Protein AF-A0A432RND1-F1 (afdb_monomer_lite)

Sequence (129 aa):
MAMATGLMFGSANQAIAAGACPDEGKEVSVPTFIGSKIYERTFGRGCGTCHDVAPNPNLLESVKKLSQEEFATVVKNGRNGMPKAGAAIMGIKLVKKSGMSEDEAINAVWTYLSCLSEGKIPAKVKKKK

Structure (mmCIF, N/CA/C/O backbone):
data_AF-A0A432RND1-F1
#
_entry.id   AF-A0A432RND1-F1
#
loop_
_atom_site.group_PDB
_atom_site.id
_atom_site.type_symbol
_atom_site.label_atom_id
_atom_site.label_alt_id
_atom_site.label_comp_id
_atom_site.label_asym_id
_atom_site.label_entity_id
_atom_site.label_seq_id
_atom_site.pdbx_PDB_ins_code
_atom_site.Cartn_x
_atom_site.Cartn_y
_atom_site.Cartn_z
_atom_site.occupancy
_atom_site.B_iso_or_equiv
_atom_site.auth_seq_id
_atom_site.auth_comp_id
_atom_site.auth_asym_id
_atom_site.auth_atom_id
_atom_site.pdbx_PDB_model_num
ATOM 1 N N . MET A 1 1 ? 1.418 18.813 48.756 1.00 39.56 1 MET A N 1
ATOM 2 C CA . MET A 1 1 ? 0.181 18.679 47.958 1.00 39.56 1 MET A CA 1
ATOM 3 C C . MET A 1 1 ? 0.538 19.024 46.519 1.00 39.56 1 MET A C 1
ATOM 5 O O . MET A 1 1 ? 0.576 20.193 46.175 1.00 39.56 1 MET A O 1
ATOM 9 N N . ALA A 1 2 ? 0.958 18.031 45.733 1.00 39.19 2 ALA A N 1
ATOM 10 C CA . ALA A 1 2 ? 1.369 18.223 44.343 1.00 39.19 2 ALA A CA 1
ATOM 11 C C . ALA A 1 2 ? 0.257 17.677 43.443 1.00 39.19 2 ALA A C 1
ATOM 13 O O . ALA A 1 2 ? 0.009 16.474 43.423 1.00 39.19 2 ALA A O 1
ATOM 14 N N . MET A 1 3 ? -0.450 18.578 42.762 1.00 42.91 3 MET A N 1
ATOM 15 C CA . MET A 1 3 ? -1.396 18.229 41.707 1.00 42.91 3 MET A CA 1
ATOM 16 C C . MET A 1 3 ? -0.595 17.968 40.432 1.00 42.91 3 MET A C 1
ATOM 18 O O . MET A 1 3 ? -0.054 18.897 39.838 1.00 42.91 3 MET A O 1
ATOM 22 N N . ALA A 1 4 ? -0.484 16.698 40.043 1.00 43.78 4 ALA A N 1
ATOM 23 C CA . ALA A 1 4 ? 0.020 16.314 38.734 1.00 43.78 4 ALA A CA 1
ATOM 24 C C . ALA A 1 4 ? -1.097 16.525 37.705 1.00 43.78 4 ALA A C 1
ATOM 26 O O . ALA A 1 4 ? -2.130 15.856 37.724 1.00 43.78 4 ALA A O 1
ATOM 27 N N . THR A 1 5 ? -0.881 17.514 36.849 1.00 48.69 5 THR A N 1
ATOM 28 C CA . THR A 1 5 ? -1.722 17.913 35.727 1.00 48.69 5 THR A CA 1
ATOM 29 C C . THR A 1 5 ? -1.911 16.737 34.770 1.00 48.69 5 THR A C 1
ATOM 31 O O . THR A 1 5 ? -0.945 16.189 34.240 1.00 48.69 5 THR A O 1
ATOM 34 N N . GLY A 1 6 ? -3.166 16.339 34.560 1.00 41.34 6 GLY A N 1
ATOM 35 C CA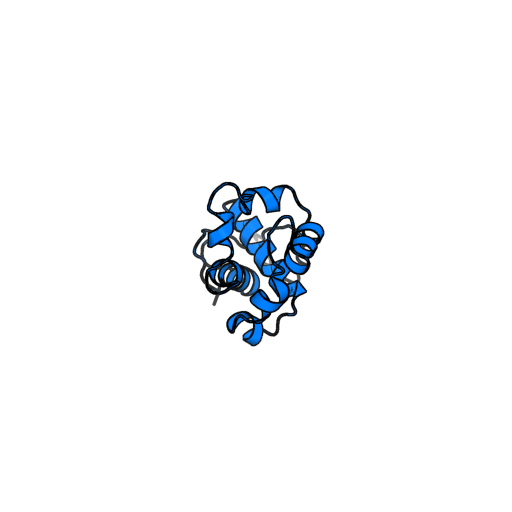 . GLY A 1 6 ? -3.541 15.318 33.590 1.00 41.34 6 GLY A CA 1
ATOM 36 C C . GLY A 1 6 ? -3.235 15.764 32.161 1.00 41.34 6 GLY A C 1
ATOM 37 O O . GLY A 1 6 ? -3.652 16.838 31.728 1.00 41.34 6 GLY A O 1
ATOM 38 N N . LEU A 1 7 ? -2.523 14.914 31.422 1.00 51.28 7 LEU A N 1
ATOM 39 C CA . LEU A 1 7 ? -2.417 14.990 29.970 1.00 51.28 7 LEU A CA 1
ATOM 40 C C . LEU A 1 7 ? -3.763 14.590 29.359 1.00 51.28 7 LEU A C 1
ATOM 42 O O . LEU A 1 7 ? -4.169 13.429 29.385 1.00 51.28 7 LEU A O 1
ATOM 46 N N . MET A 1 8 ? -4.452 15.591 28.820 1.00 45.88 8 MET A N 1
ATOM 47 C CA . MET A 1 8 ? -5.593 15.441 27.927 1.00 45.88 8 MET A CA 1
ATOM 48 C C . MET A 1 8 ? -5.134 14.713 26.655 1.00 45.88 8 MET A C 1
ATOM 50 O O . MET A 1 8 ? -4.450 15.300 25.818 1.00 45.88 8 MET A O 1
ATOM 54 N N . PHE A 1 9 ? -5.537 13.454 26.473 1.00 49.81 9 PHE A N 1
ATOM 55 C CA . PHE A 1 9 ? -5.560 12.839 25.145 1.00 49.81 9 PHE A CA 1
ATOM 56 C C . PHE A 1 9 ? -6.741 13.439 24.376 1.00 49.81 9 PHE A C 1
ATOM 58 O O . PHE A 1 9 ? -7.857 12.924 24.398 1.00 49.81 9 PHE A O 1
ATOM 65 N N . GLY A 1 10 ? -6.489 14.599 23.769 1.00 40.72 10 GLY A N 1
ATOM 66 C CA . GLY A 1 10 ? -7.410 15.268 22.862 1.00 40.72 10 GLY A CA 1
ATOM 67 C C . GLY A 1 10 ? -7.662 14.420 21.618 1.00 40.72 10 GLY A C 1
ATOM 68 O O . GLY A 1 10 ? -6.738 13.881 21.008 1.00 40.72 10 GLY A O 1
ATOM 69 N N . SER A 1 11 ? -8.940 14.304 21.276 1.00 46.59 11 SER A N 1
ATOM 70 C CA . SER A 1 11 ? -9.492 13.590 20.133 1.00 46.59 11 SER A CA 1
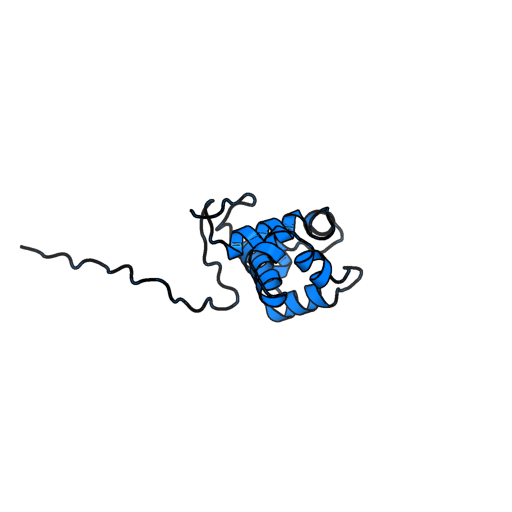ATOM 71 C C . SER A 1 11 ? -8.745 13.884 18.829 1.00 46.59 11 SER A C 1
ATOM 73 O O . SER A 1 11 ? -8.556 15.034 18.433 1.00 46.59 11 SER A O 1
ATOM 75 N N . ALA A 1 12 ? -8.343 12.806 18.160 1.00 48.69 12 ALA A N 1
ATOM 76 C CA . ALA A 1 12 ? -7.609 12.808 16.909 1.00 48.69 12 ALA A CA 1
ATOM 77 C C . ALA A 1 12 ? -8.420 13.432 15.760 1.00 48.69 12 ALA A C 1
ATOM 79 O O . ALA A 1 12 ? -9.250 12.771 15.148 1.00 48.69 12 ALA A O 1
ATOM 80 N N . ASN A 1 13 ? -8.093 14.677 15.424 1.00 47.44 13 ASN A N 1
ATOM 81 C CA . ASN A 1 13 ? -8.144 15.187 14.055 1.00 47.44 13 ASN A CA 1
ATOM 82 C C . ASN A 1 13 ? -6.703 15.478 13.622 1.00 47.44 13 ASN A C 1
ATOM 84 O O . ASN A 1 13 ? -6.301 16.621 13.422 1.00 47.44 13 ASN A O 1
ATOM 88 N N . GLN A 1 14 ? -5.884 14.429 13.544 1.00 46.12 14 GLN A N 1
ATOM 89 C CA . GLN A 1 14 ? -4.601 14.534 12.863 1.00 46.12 14 GLN A CA 1
ATOM 90 C C . GLN A 1 14 ? -4.876 14.350 11.378 1.00 46.12 14 GLN A C 1
ATOM 92 O O . GLN A 1 14 ? -5.208 13.252 10.931 1.00 46.12 14 GLN A O 1
ATOM 97 N N . ALA A 1 15 ? -4.760 15.444 10.624 1.00 39.59 15 ALA A N 1
ATOM 98 C CA . ALA A 1 15 ? -4.465 15.355 9.207 1.00 39.59 15 ALA A CA 1
ATOM 99 C C . ALA A 1 15 ? -3.261 14.417 9.074 1.00 39.59 15 ALA A C 1
ATOM 101 O O . ALA A 1 15 ? -2.178 14.710 9.582 1.00 39.59 15 ALA A O 1
ATOM 102 N N . ILE A 1 16 ? -3.492 13.239 8.501 1.00 47.44 16 ILE A N 1
ATOM 103 C CA . ILE A 1 16 ? -2.456 12.233 8.312 1.00 47.44 16 ILE A CA 1
ATOM 104 C C . ILE A 1 16 ? -1.488 12.857 7.314 1.00 47.44 16 ILE A C 1
ATOM 106 O O . ILE A 1 16 ? -1.822 13.003 6.138 1.00 47.44 16 ILE A O 1
ATOM 110 N N . ALA A 1 17 ? -0.323 13.295 7.788 1.00 42.03 17 ALA A N 1
ATOM 111 C CA . ALA A 1 17 ? 0.758 13.671 6.898 1.00 42.03 17 ALA A CA 1
ATOM 112 C C . ALA A 1 17 ? 1.023 12.477 5.971 1.00 42.03 17 ALA A C 1
ATOM 114 O O . ALA A 1 17 ? 1.215 11.351 6.444 1.00 42.03 17 ALA A O 1
ATOM 115 N N . ALA A 1 18 ? 0.977 12.720 4.661 1.00 44.78 18 ALA A N 1
ATOM 116 C CA . ALA A 1 18 ? 1.336 11.734 3.655 1.00 44.78 18 ALA A CA 1
ATOM 117 C C . ALA A 1 18 ? 2.698 11.119 4.027 1.00 44.78 18 ALA A C 1
ATOM 119 O O . ALA A 1 18 ? 3.674 11.839 4.232 1.00 44.78 18 ALA A O 1
ATOM 120 N N . GLY A 1 19 ? 2.744 9.795 4.192 1.00 53.31 19 GLY A N 1
ATOM 121 C CA . GLY A 1 19 ? 3.976 9.058 4.498 1.00 53.31 19 GLY A CA 1
ATOM 122 C C . GLY A 1 19 ? 4.272 8.730 5.966 1.00 53.31 19 GLY A C 1
ATOM 123 O O . GLY A 1 19 ? 5.207 7.971 6.201 1.00 53.31 19 GLY A O 1
ATOM 124 N N . ALA A 1 20 ? 3.504 9.201 6.953 1.00 68.81 20 ALA A N 1
ATOM 125 C CA . ALA A 1 20 ? 3.704 8.771 8.342 1.00 68.81 20 ALA A CA 1
ATOM 126 C C . ALA A 1 20 ? 2.888 7.510 8.654 1.00 68.81 20 ALA A C 1
ATOM 128 O O . ALA A 1 20 ? 1.682 7.483 8.415 1.00 68.81 20 ALA A O 1
ATOM 129 N N . CYS A 1 21 ? 3.520 6.482 9.226 1.00 81.31 21 CYS A N 1
ATOM 130 C CA . CYS A 1 21 ? 2.800 5.342 9.787 1.00 81.31 21 CYS A CA 1
ATOM 131 C C . CYS A 1 21 ? 2.035 5.750 11.069 1.00 81.31 21 CYS A C 1
ATOM 133 O O . CYS A 1 21 ? 2.694 6.058 12.068 1.00 81.31 21 CYS A O 1
ATOM 135 N N . PRO A 1 22 ? 0.683 5.738 11.080 1.00 87.38 22 PRO A N 1
ATOM 136 C CA . PRO A 1 22 ? -0.116 6.217 12.212 1.00 87.38 22 PRO A CA 1
ATOM 137 C C . PRO A 1 22 ? -0.540 5.101 13.183 1.00 87.38 22 PRO A C 1
ATOM 139 O O . PRO A 1 22 ? -1.169 5.372 14.204 1.00 87.38 22 PRO A O 1
ATOM 142 N N . ASP A 1 23 ? -0.263 3.840 12.847 1.00 90.88 23 ASP A N 1
ATOM 143 C CA . ASP A 1 23 ? -0.685 2.670 13.610 1.00 90.88 23 ASP A CA 1
ATOM 144 C C . ASP A 1 23 ? 0.521 1.854 14.074 1.00 90.88 23 ASP A C 1
ATOM 146 O O . ASP A 1 23 ? 1.463 1.627 13.321 1.00 90.88 23 ASP A O 1
ATOM 150 N N . GLU A 1 24 ? 0.442 1.336 15.296 1.00 90.94 24 GLU A N 1
ATOM 151 C CA . GLU A 1 24 ? 1.427 0.419 15.859 1.00 90.94 24 GLU A CA 1
ATOM 152 C C . GLU A 1 24 ? 0.734 -0.827 16.415 1.00 90.94 24 GLU A C 1
ATOM 154 O O . GLU A 1 24 ? -0.418 -0.789 16.861 1.00 90.94 24 GLU A O 1
ATOM 159 N N . GLY A 1 25 ? 1.444 -1.950 16.397 1.00 93.88 25 GLY A N 1
ATOM 160 C CA . GLY A 1 25 ? 0.950 -3.220 16.904 1.00 93.88 25 GLY A CA 1
ATOM 161 C C . GLY A 1 25 ? -0.071 -3.898 15.986 1.00 93.88 25 GLY A C 1
ATOM 162 O O . GLY A 1 25 ? -0.191 -3.626 14.793 1.00 93.88 25 GLY A O 1
ATOM 163 N N . LYS A 1 26 ? -0.771 -4.894 16.538 1.00 95.12 26 LYS A N 1
ATOM 164 C CA . LYS A 1 26 ? -1.612 -5.811 15.752 1.00 95.12 26 LYS A CA 1
ATOM 165 C C . LYS A 1 26 ? -2.996 -5.260 15.435 1.00 95.12 26 LYS A C 1
ATOM 167 O O . LYS A 1 26 ? -3.591 -5.681 14.448 1.00 95.12 26 LYS A O 1
ATOM 172 N N . GLU A 1 27 ? -3.539 -4.400 16.282 1.00 95.94 27 GLU A N 1
ATOM 173 C CA . GLU A 1 27 ? -4.834 -3.767 16.056 1.00 95.94 27 GLU A CA 1
ATOM 174 C C . GLU A 1 27 ? -4.568 -2.412 15.419 1.00 95.94 27 GLU A C 1
ATOM 176 O O . GLU A 1 27 ? -3.875 -1.596 16.011 1.00 95.94 27 GLU A O 1
ATOM 181 N N . VAL A 1 28 ? -5.082 -2.184 14.211 1.00 95.38 28 VAL A N 1
ATOM 182 C CA . VAL A 1 28 ? -4.808 -0.985 13.402 1.00 95.38 28 VAL A CA 1
ATOM 183 C C . VAL A 1 28 ? -6.100 -0.301 12.964 1.00 95.38 28 VAL A C 1
ATOM 185 O O . VAL A 1 28 ? -7.180 -0.901 13.007 1.00 95.38 28 VAL A O 1
ATOM 188 N N . SER A 1 29 ? -6.007 0.954 12.535 1.00 94.31 29 SER A N 1
ATOM 189 C CA . SER A 1 29 ? -7.134 1.713 11.993 1.00 94.31 29 SER A CA 1
ATOM 190 C C . SER A 1 29 ? -7.821 0.994 10.821 1.00 94.31 29 SER A C 1
ATOM 192 O O . SER A 1 29 ? -7.260 0.111 10.163 1.00 94.31 29 SER A O 1
ATOM 194 N N . VAL A 1 30 ? -9.074 1.371 10.546 1.00 93.88 30 VAL A N 1
ATOM 195 C CA . VAL A 1 30 ? -9.842 0.804 9.426 1.00 93.88 30 VAL A CA 1
ATOM 196 C C . VAL A 1 30 ? -9.114 0.975 8.081 1.00 93.88 30 VAL A C 1
ATOM 198 O O . VAL A 1 30 ? -9.042 -0.020 7.355 1.00 93.88 30 VAL A O 1
ATOM 201 N N . PRO A 1 31 ? -8.521 2.143 7.749 1.00 93.88 31 PRO A N 1
ATOM 202 C CA . PRO A 1 31 ? -7.728 2.300 6.530 1.00 93.88 31 PRO A CA 1
ATOM 203 C C . PRO A 1 31 ? -6.537 1.346 6.449 1.00 93.88 31 PRO A C 1
ATOM 205 O O . PRO A 1 31 ? -6.452 0.585 5.489 1.00 93.88 31 PRO A O 1
ATOM 208 N N . THR A 1 32 ? -5.682 1.285 7.473 1.00 95.69 32 THR A N 1
ATOM 209 C CA . THR A 1 32 ? -4.512 0.385 7.485 1.00 95.69 32 THR A CA 1
ATOM 210 C C . THR A 1 32 ? -4.926 -1.084 7.358 1.00 95.69 32 THR A C 1
ATOM 212 O O . THR A 1 32 ? -4.307 -1.861 6.627 1.00 95.69 32 THR A O 1
ATOM 215 N N . PHE A 1 33 ? -6.029 -1.476 8.005 1.00 97.06 33 PHE A N 1
ATOM 216 C CA . PHE A 1 33 ? -6.598 -2.815 7.854 1.00 97.06 33 PHE A CA 1
ATOM 217 C C . PHE A 1 33 ? -7.074 -3.085 6.419 1.00 97.06 33 PHE A C 1
ATOM 219 O O . PHE A 1 33 ? -6.798 -4.152 5.870 1.00 97.06 33 PHE A O 1
ATOM 226 N N . ILE A 1 34 ? -7.784 -2.142 5.794 1.00 97.19 34 ILE A N 1
ATOM 227 C CA . ILE A 1 34 ? -8.231 -2.279 4.401 1.00 97.19 34 ILE A CA 1
ATOM 228 C C . ILE A 1 34 ? -7.028 -2.344 3.454 1.00 97.19 34 ILE A C 1
ATOM 230 O O . ILE A 1 34 ? -7.027 -3.199 2.571 1.00 97.19 34 ILE A O 1
ATOM 234 N N . GLY A 1 35 ? -5.986 -1.543 3.681 1.00 97.56 35 GLY A N 1
ATOM 235 C CA . GLY A 1 35 ? -4.718 -1.595 2.951 1.00 97.56 35 GLY A CA 1
ATOM 236 C C . GLY A 1 35 ? -4.087 -2.985 2.958 1.00 97.56 35 GLY A C 1
ATOM 237 O O . GLY A 1 35 ? -3.750 -3.519 1.900 1.00 97.56 35 GLY A O 1
ATOM 238 N N . SER A 1 36 ? -4.048 -3.634 4.127 1.00 98.00 36 SER A N 1
ATOM 239 C CA . SER A 1 36 ? -3.615 -5.035 4.250 1.00 98.00 36 SER A CA 1
ATOM 240 C C . SER A 1 36 ? -4.471 -5.971 3.389 1.00 98.00 36 SER A C 1
ATOM 242 O O . SER A 1 36 ? -3.958 -6.876 2.734 1.00 98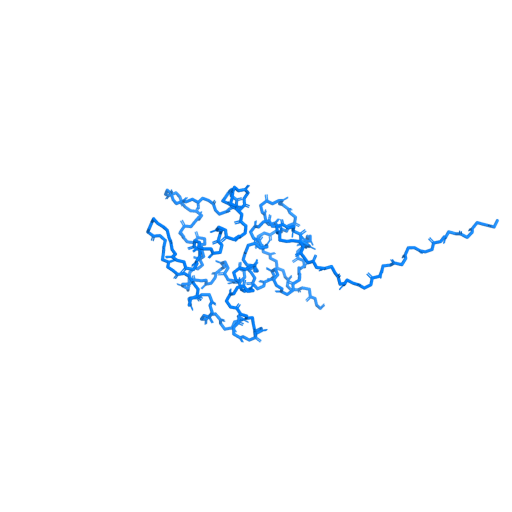.00 36 SER A O 1
ATOM 244 N N . LYS A 1 37 ? -5.792 -5.761 3.345 1.00 97.94 37 LYS A N 1
ATOM 245 C CA . LYS A 1 37 ? -6.699 -6.599 2.543 1.00 97.94 37 LYS A CA 1
ATOM 246 C C . LYS A 1 37 ? -6.591 -6.341 1.056 1.00 97.94 37 LYS A C 1
ATOM 248 O O . LYS A 1 37 ? -6.797 -7.275 0.286 1.00 97.94 37 LYS A O 1
ATOM 253 N N . ILE A 1 38 ? -6.251 -5.129 0.648 1.00 98.25 38 ILE A N 1
ATOM 254 C CA . ILE A 1 38 ? -5.937 -4.832 -0.743 1.00 98.25 38 ILE A CA 1
ATOM 255 C C . ILE A 1 38 ? -4.631 -5.536 -1.130 1.00 98.25 38 ILE A C 1
ATOM 257 O O . ILE A 1 38 ? -4.615 -6.256 -2.133 1.00 98.25 38 ILE A O 1
ATOM 261 N N . TYR A 1 39 ? -3.585 -5.439 -0.303 1.00 98.19 39 TYR A N 1
ATOM 262 C CA . TYR A 1 39 ? -2.328 -6.164 -0.513 1.00 98.19 39 TYR A CA 1
ATOM 263 C C . TYR A 1 39 ? -2.553 -7.673 -0.673 1.00 98.19 39 TYR A C 1
ATOM 265 O O . TYR A 1 39 ? -2.029 -8.282 -1.598 1.00 98.19 39 TYR A O 1
ATOM 273 N N . GLU A 1 40 ? -3.389 -8.274 0.174 1.00 97.56 40 GLU A N 1
ATOM 274 C CA . GLU A 1 40 ? -3.677 -9.714 0.156 1.00 97.56 40 GLU A CA 1
ATOM 275 C C . GLU A 1 40 ? -4.551 -10.170 -1.031 1.00 97.56 40 GLU A C 1
ATOM 277 O O . GLU A 1 40 ? -4.545 -11.353 -1.360 1.00 97.56 40 GLU A O 1
ATOM 282 N N . ARG A 1 41 ? -5.360 -9.289 -1.642 1.00 97.69 41 ARG A N 1
ATOM 283 C CA . ARG A 1 41 ? -6.486 -9.718 -2.507 1.00 97.69 41 ARG A CA 1
ATOM 284 C C . ARG A 1 41 ? -6.529 -9.104 -3.899 1.00 97.69 41 ARG A C 1
ATOM 286 O O . ARG A 1 41 ? -7.331 -9.555 -4.716 1.00 97.69 41 ARG A O 1
ATOM 293 N N . THR A 1 42 ? -5.712 -8.095 -4.194 1.00 97.50 42 THR A N 1
ATOM 294 C CA . THR A 1 42 ? -5.683 -7.481 -5.533 1.00 97.50 42 THR A CA 1
ATOM 295 C C . THR A 1 42 ? -5.400 -8.544 -6.602 1.00 97.50 42 THR A C 1
ATOM 297 O O . THR A 1 42 ? -4.594 -9.449 -6.391 1.00 97.50 42 THR A O 1
ATOM 300 N N . PHE A 1 43 ? -6.118 -8.496 -7.727 1.00 95.88 43 PHE A N 1
ATOM 301 C CA . PHE A 1 43 ? -6.088 -9.528 -8.781 1.00 95.88 43 PHE A CA 1
ATOM 302 C C . PHE A 1 43 ? -6.446 -10.956 -8.313 1.00 95.88 43 PHE A C 1
ATOM 304 O O . PHE A 1 43 ? -6.075 -11.929 -8.963 1.00 95.88 43 PHE A O 1
ATOM 311 N N . GLY A 1 44 ? -7.128 -11.111 -7.173 1.00 94.19 44 GLY A N 1
ATOM 312 C CA . GLY A 1 44 ? -7.523 -12.414 -6.618 1.00 94.19 44 GLY A CA 1
ATOM 313 C C . GLY A 1 44 ? -6.393 -13.212 -5.956 1.00 94.19 44 GLY A C 1
ATOM 314 O O . GLY A 1 44 ? -6.665 -14.251 -5.362 1.00 94.19 44 GLY A O 1
ATOM 315 N N . ARG A 1 45 ? -5.149 -12.723 -6.021 1.00 93.44 45 ARG A N 1
ATOM 316 C CA . ARG A 1 45 ? -3.940 -13.392 -5.497 1.00 93.44 45 ARG A CA 1
ATOM 317 C C . ARG A 1 45 ? -3.055 -12.500 -4.618 1.00 93.44 45 ARG A C 1
ATOM 319 O O . ARG A 1 45 ? -2.119 -12.978 -3.985 1.00 93.44 45 ARG A O 1
ATOM 326 N N . GLY A 1 46 ? -3.351 -11.204 -4.588 1.00 95.31 46 GLY A N 1
ATOM 327 C CA . GLY A 1 46 ? -2.599 -10.207 -3.843 1.00 95.31 46 GLY A CA 1
ATOM 328 C C . GLY A 1 46 ? -1.370 -9.685 -4.583 1.00 95.31 46 GLY A C 1
ATOM 329 O O . GLY A 1 46 ? -0.870 -10.287 -5.536 1.00 95.31 46 GLY A O 1
ATOM 330 N N . CYS A 1 47 ? -0.871 -8.547 -4.112 1.00 96.69 47 CYS A N 1
ATOM 331 C CA . CYS A 1 47 ? 0.344 -7.906 -4.605 1.00 96.69 47 CYS A CA 1
ATOM 332 C C . CYS A 1 47 ? 1.577 -8.788 -4.348 1.00 96.69 47 CYS A C 1
ATOM 334 O O . CYS A 1 47 ? 2.462 -8.874 -5.200 1.00 96.69 47 CYS A O 1
ATOM 336 N N . GLY A 1 48 ? 1.592 -9.510 -3.222 1.00 93.75 48 GLY A N 1
ATOM 337 C CA . GLY A 1 48 ? 2.697 -10.386 -2.826 1.00 93.75 48 GLY A CA 1
ATOM 338 C C . GLY A 1 48 ? 3.034 -11.482 -3.838 1.00 93.75 48 GLY A C 1
ATOM 339 O O . GLY A 1 48 ? 4.199 -11.817 -4.002 1.00 93.75 48 GLY A O 1
ATOM 340 N N . THR A 1 49 ? 2.065 -11.963 -4.631 1.00 95.12 49 THR A N 1
ATOM 341 C CA . THR A 1 49 ? 2.346 -12.993 -5.655 1.00 95.12 49 THR A CA 1
ATOM 342 C C . THR A 1 49 ? 3.397 -12.539 -6.669 1.00 95.12 49 THR A C 1
ATOM 344 O O . THR A 1 49 ? 4.181 -13.352 -7.150 1.00 95.12 49 THR A O 1
ATOM 347 N N . CYS A 1 50 ? 3.413 -11.248 -7.008 1.00 95.19 50 CYS A N 1
ATOM 348 C CA . CYS A 1 50 ? 4.438 -10.701 -7.887 1.00 95.19 50 CYS A CA 1
ATOM 349 C C . CYS A 1 50 ? 5.609 -10.112 -7.100 1.00 95.19 50 CYS A C 1
ATOM 351 O O . CYS A 1 50 ? 6.721 -10.167 -7.598 1.00 95.19 50 CYS A O 1
ATOM 353 N N . HIS A 1 51 ? 5.376 -9.530 -5.924 1.00 95.88 51 HIS A N 1
ATOM 354 C CA . HIS A 1 51 ? 6.359 -8.681 -5.244 1.00 95.88 51 HIS A CA 1
ATOM 355 C C . HIS A 1 51 ? 7.153 -9.353 -4.114 1.00 95.88 51 HIS A C 1
ATOM 357 O O . HIS A 1 51 ? 8.171 -8.804 -3.695 1.00 95.88 51 HIS A O 1
ATOM 363 N N . ASP A 1 52 ? 6.734 -10.536 -3.660 1.00 90.75 52 ASP A N 1
ATOM 364 C CA . ASP A 1 52 ? 7.457 -11.332 -2.656 1.00 90.75 52 ASP A CA 1
ATOM 365 C C . ASP A 1 52 ? 8.444 -12.322 -3.306 1.00 90.75 52 ASP A C 1
ATOM 367 O O . ASP A 1 52 ? 9.044 -13.155 -2.628 1.00 90.75 52 ASP A O 1
ATOM 371 N N . VAL A 1 53 ? 8.626 -12.232 -4.630 1.00 89.69 53 VAL A N 1
ATOM 372 C CA . VAL A 1 53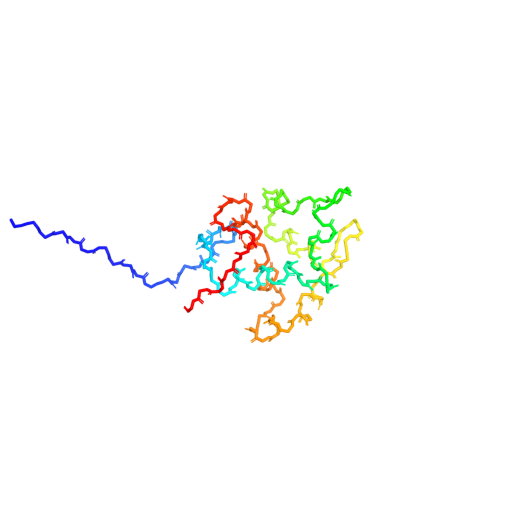 ? 9.523 -13.077 -5.428 1.00 89.69 53 VAL A CA 1
ATOM 373 C C . VAL A 1 53 ? 10.380 -12.233 -6.375 1.00 89.69 53 VAL A C 1
ATOM 375 O O . VAL A 1 53 ? 9.920 -11.251 -6.958 1.00 89.69 53 VAL A O 1
ATOM 378 N N . ALA A 1 54 ? 11.638 -12.634 -6.564 1.00 88.31 54 ALA A N 1
ATOM 379 C CA . ALA A 1 54 ? 12.518 -12.041 -7.569 1.00 88.31 54 ALA A CA 1
ATOM 380 C C . ALA A 1 54 ? 12.074 -12.440 -8.996 1.00 88.31 54 ALA A C 1
ATOM 382 O O . ALA A 1 54 ? 11.503 -13.519 -9.169 1.00 88.31 54 ALA A O 1
ATOM 383 N N . PRO A 1 55 ? 12.333 -11.615 -10.033 1.00 89.56 55 PRO A N 1
ATOM 384 C CA . PRO A 1 55 ? 13.147 -10.390 -10.039 1.00 89.56 55 PRO A CA 1
ATOM 385 C C . PRO A 1 55 ? 12.358 -9.091 -9.793 1.00 89.56 55 PRO A C 1
ATOM 387 O O . PRO A 1 55 ? 12.899 -7.999 -9.965 1.00 89.56 55 PRO A O 1
ATOM 390 N N . ASN A 1 56 ? 11.078 -9.181 -9.432 1.00 94.25 56 ASN A N 1
ATOM 391 C CA . ASN A 1 56 ? 10.231 -8.005 -9.252 1.00 94.25 56 ASN A CA 1
ATOM 392 C C . ASN A 1 56 ? 10.659 -7.172 -8.029 1.00 94.25 56 ASN A C 1
ATOM 394 O O . ASN A 1 56 ? 11.232 -7.708 -7.076 1.00 94.25 56 ASN A O 1
ATOM 398 N N . PRO A 1 57 ? 10.384 -5.854 -8.025 1.00 94.69 57 PRO A N 1
ATOM 399 C CA . PRO A 1 57 ? 10.798 -4.985 -6.932 1.00 94.69 57 PRO A CA 1
ATOM 400 C C . PRO A 1 57 ? 10.082 -5.349 -5.629 1.00 94.69 57 PRO A C 1
ATOM 402 O O . PRO A 1 57 ? 8.857 -5.495 -5.601 1.00 94.69 57 PRO A O 1
ATOM 405 N N . ASN A 1 58 ? 10.848 -5.410 -4.538 1.00 95.88 58 ASN A N 1
ATOM 406 C CA . ASN A 1 58 ? 10.309 -5.570 -3.194 1.00 95.88 58 ASN A CA 1
ATOM 407 C C . ASN A 1 58 ? 9.525 -4.309 -2.790 1.00 95.88 58 ASN A C 1
ATOM 409 O O . ASN A 1 58 ? 10.048 -3.190 -2.854 1.00 95.88 58 ASN A O 1
ATOM 413 N N . LEU A 1 59 ? 8.266 -4.477 -2.378 1.00 96.56 59 LEU A N 1
ATOM 414 C CA . LEU A 1 59 ? 7.394 -3.341 -2.069 1.00 96.56 59 LEU A CA 1
ATOM 415 C C . LEU A 1 59 ? 7.779 -2.615 -0.779 1.00 96.56 59 LEU A C 1
ATOM 417 O O . LEU A 1 59 ? 7.670 -1.394 -0.750 1.00 96.56 59 LEU A O 1
ATOM 421 N N . LEU A 1 60 ? 8.285 -3.319 0.238 1.00 95.56 60 LEU A N 1
ATOM 422 C CA . LEU A 1 60 ? 8.738 -2.698 1.492 1.00 95.56 60 LEU A CA 1
ATOM 423 C C . LEU A 1 60 ? 9.952 -1.793 1.271 1.00 95.56 60 LEU A C 1
ATOM 425 O O . LEU A 1 60 ? 10.079 -0.759 1.915 1.00 95.56 60 LEU A O 1
ATOM 429 N N . GLU A 1 61 ? 10.815 -2.143 0.320 1.00 95.62 61 GLU A N 1
ATOM 430 C CA . GLU A 1 61 ? 11.918 -1.277 -0.101 1.00 95.62 61 GLU A CA 1
ATOM 431 C C . GLU A 1 61 ? 11.463 -0.168 -1.054 1.00 95.62 61 GLU A C 1
ATOM 433 O O . GLU A 1 61 ? 12.031 0.921 -1.060 1.00 95.62 61 GLU A O 1
ATOM 438 N N . SER A 1 62 ? 10.426 -0.417 -1.857 1.00 95.06 62 SER A N 1
ATOM 439 C CA . SER A 1 62 ? 9.889 0.579 -2.791 1.00 95.06 62 SER A CA 1
ATOM 440 C C . SER A 1 62 ? 9.235 1.749 -2.060 1.00 95.06 62 SER A C 1
ATOM 442 O O . SER A 1 62 ? 9.479 2.895 -2.426 1.00 95.06 62 SER A O 1
ATOM 444 N N . VAL A 1 63 ? 8.458 1.488 -1.004 1.00 94.81 63 VAL A N 1
ATOM 445 C CA . VAL A 1 63 ? 7.782 2.551 -0.233 1.00 94.81 63 VAL A CA 1
ATOM 446 C C . VAL A 1 63 ? 8.737 3.425 0.584 1.00 94.81 63 VAL A C 1
ATOM 448 O O . VAL A 1 63 ? 8.365 4.518 0.985 1.00 94.81 63 VAL A O 1
ATOM 451 N N . LYS A 1 64 ? 9.989 2.995 0.775 1.00 93.56 64 LYS A N 1
ATOM 452 C CA . LYS A 1 64 ? 11.052 3.829 1.364 1.00 93.56 64 LYS A CA 1
ATOM 453 C C . LYS A 1 64 ? 11.713 4.769 0.353 1.00 93.56 64 LYS A C 1
ATOM 455 O O . LYS A 1 64 ? 12.414 5.692 0.751 1.00 93.56 64 LYS A O 1
ATOM 460 N N . LYS A 1 65 ? 11.571 4.483 -0.945 1.00 93.88 65 LYS A N 1
ATOM 461 C CA . LYS A 1 65 ? 12.286 5.172 -2.034 1.00 93.88 65 LYS A CA 1
ATOM 462 C C . LYS A 1 65 ? 11.392 6.077 -2.869 1.00 93.88 65 LYS A C 1
ATOM 464 O O . LYS A 1 65 ? 11.893 7.029 -3.451 1.00 93.88 65 LYS A O 1
ATOM 469 N N . LEU A 1 66 ? 10.115 5.731 -2.983 1.00 93.88 66 LEU A N 1
ATOM 470 C CA . LEU A 1 66 ? 9.130 6.492 -3.745 1.00 93.88 66 LEU A CA 1
ATOM 471 C C . LEU A 1 66 ? 8.461 7.536 -2.853 1.00 93.88 66 LEU A C 1
ATOM 473 O O . LEU A 1 66 ? 8.366 7.345 -1.643 1.00 93.88 66 LEU A O 1
ATOM 477 N N . SER A 1 67 ? 7.931 8.596 -3.452 1.00 95.25 67 SER A N 1
ATOM 478 C CA . SER A 1 67 ? 6.873 9.374 -2.810 1.00 95.25 67 SER A CA 1
ATOM 479 C C . SER A 1 67 ? 5.545 8.606 -2.844 1.00 95.25 67 SER A C 1
ATOM 481 O O . SER A 1 67 ? 5.349 7.669 -3.631 1.00 95.25 67 SER A O 1
ATOM 483 N N . GLN A 1 68 ? 4.594 9.024 -2.011 1.00 94.81 68 GLN A N 1
ATOM 484 C CA . GLN A 1 68 ? 3.246 8.461 -2.028 1.00 94.81 68 GLN A CA 1
ATOM 485 C C . GLN A 1 68 ? 2.555 8.690 -3.386 1.00 94.81 68 GLN A C 1
ATOM 487 O O . GLN A 1 68 ? 1.864 7.807 -3.898 1.00 94.81 68 GLN A O 1
ATOM 492 N N . GLU A 1 69 ? 2.765 9.854 -3.998 1.00 95.81 69 GLU A N 1
ATOM 493 C CA . GLU A 1 69 ? 2.216 10.234 -5.302 1.00 95.81 69 GLU A CA 1
ATOM 494 C C . GLU A 1 69 ? 2.819 9.393 -6.432 1.00 95.81 69 GLU A C 1
ATOM 496 O O . GLU A 1 69 ? 2.100 8.943 -7.332 1.00 95.81 69 GLU A O 1
ATOM 501 N N . GLU A 1 70 ? 4.126 9.131 -6.380 1.00 96.94 70 GLU A N 1
ATOM 502 C CA . GLU A 1 70 ? 4.806 8.257 -7.337 1.00 96.94 70 GLU A CA 1
ATOM 503 C C . GLU A 1 70 ? 4.297 6.820 -7.228 1.00 96.94 70 GLU A C 1
ATOM 505 O O . GLU A 1 70 ? 3.982 6.189 -8.242 1.00 96.94 70 GLU A O 1
ATOM 510 N N . PHE A 1 71 ? 4.155 6.307 -6.003 1.00 97.12 71 PHE A N 1
ATOM 511 C CA . PHE A 1 71 ? 3.553 4.999 -5.764 1.00 97.12 71 PHE A CA 1
ATOM 512 C C . PHE A 1 71 ? 2.135 4.934 -6.332 1.00 97.12 71 PHE A C 1
ATOM 514 O O . PHE A 1 71 ? 1.819 4.016 -7.091 1.00 97.12 71 PHE A O 1
ATOM 521 N N . ALA A 1 72 ? 1.298 5.929 -6.033 1.00 97.50 72 ALA A N 1
ATOM 522 C CA . ALA A 1 72 ? -0.069 5.971 -6.533 1.00 97.50 72 ALA A CA 1
ATOM 523 C C . ALA A 1 72 ? -0.121 6.009 -8.064 1.00 97.50 72 ALA A C 1
ATOM 525 O O . ALA A 1 72 ? -0.901 5.280 -8.677 1.00 97.50 72 ALA A O 1
ATOM 526 N N . THR A 1 73 ? 0.760 6.786 -8.693 1.00 97.88 73 THR A N 1
ATOM 527 C CA . THR A 1 73 ? 0.889 6.851 -10.153 1.00 97.88 73 THR A CA 1
ATOM 528 C C . THR 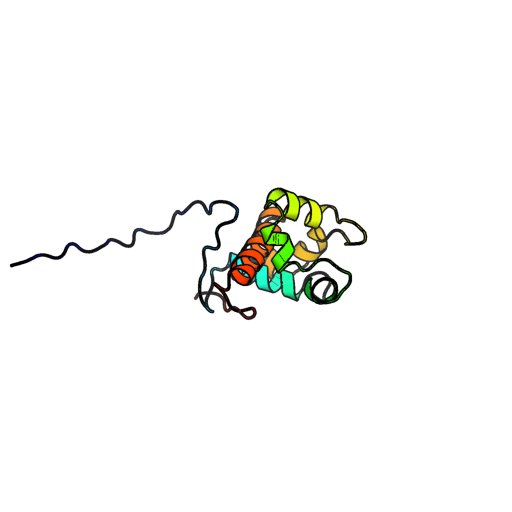A 1 73 ? 1.229 5.483 -10.744 1.00 97.88 73 THR A C 1
ATOM 530 O O . THR A 1 73 ? 0.589 5.054 -11.704 1.00 97.88 73 THR A O 1
ATOM 533 N N . VAL A 1 74 ? 2.183 4.758 -10.154 1.00 97.81 74 VAL A N 1
ATOM 534 C CA . VAL A 1 74 ? 2.558 3.402 -10.591 1.00 97.81 74 VAL A CA 1
ATOM 535 C C . VAL A 1 74 ? 1.405 2.416 -10.410 1.00 97.81 74 VAL A C 1
ATOM 537 O O . VAL A 1 74 ? 1.146 1.612 -11.301 1.00 97.81 74 VAL A O 1
ATOM 540 N N . VAL A 1 75 ? 0.675 2.480 -9.297 1.00 97.69 75 VAL A N 1
ATOM 541 C CA . VAL A 1 75 ? -0.473 1.596 -9.034 1.00 97.69 75 VAL A CA 1
ATOM 542 C C . VAL A 1 75 ? -1.613 1.842 -10.032 1.00 97.69 75 VAL A C 1
ATOM 544 O O . VAL A 1 75 ? -2.212 0.884 -10.532 1.00 97.69 75 VAL A O 1
ATOM 547 N N . LYS A 1 76 ? -1.885 3.105 -10.379 1.00 97.94 76 LYS A N 1
ATOM 548 C CA . LYS A 1 76 ? -2.919 3.489 -11.356 1.00 97.94 76 LYS A CA 1
ATOM 549 C C . LYS A 1 76 ? -2.539 3.125 -12.788 1.00 97.94 76 LYS A C 1
ATOM 551 O O . LYS A 1 76 ? -3.358 2.585 -13.532 1.00 97.94 76 LYS A O 1
ATOM 556 N N . ASN A 1 77 ? -1.297 3.402 -13.176 1.00 97.69 77 ASN A N 1
ATOM 557 C CA . ASN A 1 77 ? -0.867 3.325 -14.573 1.00 97.69 77 ASN A CA 1
ATOM 558 C C . ASN A 1 77 ? -0.156 2.019 -14.936 1.00 97.69 77 ASN A C 1
ATOM 560 O O . ASN A 1 77 ? -0.083 1.685 -16.121 1.00 97.69 77 ASN A O 1
ATOM 564 N N . GLY A 1 78 ? 0.295 1.253 -13.945 1.00 96.88 78 GLY A N 1
ATOM 565 C CA . GLY A 1 78 ? 1.239 0.163 -14.152 1.00 96.88 78 GLY A CA 1
ATOM 566 C C . GLY A 1 78 ? 2.644 0.686 -14.472 1.00 96.88 78 GLY A C 1
ATOM 567 O O . GLY A 1 78 ? 2.854 1.871 -14.734 1.00 96.88 78 GLY A O 1
ATOM 568 N N . ARG A 1 79 ? 3.636 -0.207 -14.436 1.00 95.56 79 ARG A N 1
ATOM 569 C CA . ARG A 1 79 ? 5.035 0.097 -14.788 1.00 95.56 79 ARG A CA 1
ATOM 570 C C . ARG A 1 79 ? 5.799 -1.188 -15.090 1.00 95.56 79 ARG A C 1
ATOM 572 O O . ARG A 1 79 ? 5.724 -2.125 -14.306 1.00 95.56 79 ARG A O 1
ATOM 579 N N . ASN A 1 80 ? 6.570 -1.220 -16.179 1.00 92.06 80 ASN A N 1
ATOM 580 C CA . ASN A 1 80 ? 7.514 -2.306 -16.497 1.00 92.06 80 ASN A CA 1
ATOM 581 C C . ASN A 1 80 ? 6.916 -3.724 -16.356 1.00 92.06 80 ASN A C 1
ATOM 583 O O . ASN A 1 80 ? 7.484 -4.580 -15.687 1.00 92.06 80 ASN A O 1
ATOM 587 N N . GLY A 1 81 ? 5.737 -3.960 -16.941 1.00 91.62 81 GLY A N 1
ATOM 588 C CA . GLY A 1 81 ? 5.039 -5.253 -16.866 1.00 91.62 81 GLY A CA 1
ATOM 589 C C . GLY A 1 81 ? 4.110 -5.426 -15.657 1.00 91.62 81 GLY A C 1
ATOM 590 O O . GLY A 1 81 ? 3.310 -6.360 -15.644 1.00 91.62 81 GLY A O 1
ATOM 591 N N . MET A 1 82 ? 4.129 -4.512 -14.679 1.00 95.56 82 MET A N 1
ATOM 592 C CA . MET A 1 82 ? 3.084 -4.430 -13.654 1.00 95.56 82 MET A CA 1
ATOM 593 C C . MET A 1 82 ? 1.773 -3.929 -14.291 1.00 95.56 82 MET A C 1
ATOM 595 O O . MET A 1 82 ? 1.773 -2.839 -14.871 1.00 95.56 82 MET A O 1
ATOM 599 N N . PRO A 1 83 ? 0.653 -4.669 -14.178 1.00 96.38 83 PRO A N 1
ATOM 600 C CA . PRO A 1 83 ? -0.644 -4.225 -14.679 1.00 96.38 83 PRO A CA 1
ATOM 601 C C . PRO A 1 83 ? -1.224 -3.080 -13.835 1.00 96.38 83 PRO A C 1
ATOM 603 O O . PRO A 1 83 ? -0.920 -2.946 -12.650 1.00 96.38 83 PRO A O 1
ATOM 606 N N . LYS A 1 84 ? -2.128 -2.296 -14.435 1.00 97.88 84 LYS A N 1
ATOM 607 C CA . LYS A 1 84 ? -2.933 -1.290 -13.724 1.00 97.88 84 LYS A CA 1
ATOM 608 C C . LYS A 1 84 ? -3.763 -1.958 -12.632 1.00 97.88 84 LYS A C 1
ATOM 610 O O . LYS A 1 84 ? -4.496 -2.906 -12.916 1.00 97.88 84 LYS A O 1
ATOM 615 N N . ALA A 1 85 ? -3.677 -1.459 -11.404 1.00 97.56 85 ALA A N 1
ATOM 616 C CA . ALA A 1 85 ? -4.316 -2.092 -10.254 1.00 97.56 85 ALA A CA 1
ATOM 617 C C . ALA A 1 85 ? -5.577 -1.371 -9.762 1.00 97.56 85 ALA A C 1
ATOM 619 O O . ALA A 1 85 ? -6.376 -2.016 -9.091 1.00 97.56 85 ALA A O 1
ATOM 620 N N . GLY A 1 86 ? -5.818 -0.106 -10.132 1.00 96.88 86 GLY A N 1
ATOM 621 C CA . GLY A 1 86 ? -6.957 0.696 -9.646 1.00 96.88 86 GLY A CA 1
ATOM 622 C C . GLY A 1 86 ? -8.306 -0.035 -9.694 1.00 96.88 86 GLY A C 1
ATOM 623 O O . GLY A 1 86 ? -8.925 -0.297 -8.662 1.00 96.88 86 GLY A O 1
ATOM 624 N N . ALA A 1 87 ? -8.712 -0.510 -10.876 1.00 96.81 87 ALA A N 1
ATOM 625 C CA . ALA A 1 87 ? -9.960 -1.261 -11.037 1.00 96.81 87 ALA A CA 1
ATOM 626 C C . ALA A 1 87 ? -9.988 -2.586 -10.246 1.00 96.81 87 ALA A C 1
ATOM 628 O O . ALA A 1 87 ? -11.029 -2.972 -9.711 1.00 96.81 87 ALA A O 1
ATOM 629 N N . ALA A 1 88 ? -8.852 -3.284 -10.141 1.00 97.88 88 ALA A N 1
ATOM 630 C CA . ALA A 1 88 ? -8.754 -4.533 -9.387 1.00 97.88 88 ALA A CA 1
ATOM 631 C C . ALA A 1 88 ? -8.868 -4.298 -7.872 1.00 97.88 88 ALA A C 1
ATOM 633 O O . ALA A 1 88 ? -9.527 -5.077 -7.184 1.00 97.88 88 ALA A O 1
ATOM 634 N N . ILE A 1 89 ? -8.280 -3.209 -7.371 1.00 98.31 89 ILE A N 1
ATOM 635 C CA . ILE A 1 89 ? -8.393 -2.748 -5.983 1.00 98.31 89 ILE A CA 1
ATOM 636 C C . ILE A 1 89 ? -9.851 -2.405 -5.676 1.00 98.31 89 ILE A C 1
ATOM 638 O O . ILE A 1 89 ? -10.442 -2.962 -4.748 1.00 98.31 89 ILE A O 1
ATOM 642 N N . MET A 1 90 ? -10.469 -1.564 -6.507 1.00 97.88 90 MET A N 1
ATOM 643 C CA . MET A 1 90 ? -11.866 -1.152 -6.344 1.00 97.88 90 MET A CA 1
ATOM 644 C C . MET A 1 90 ? -12.853 -2.307 -6.537 1.00 97.88 90 MET A C 1
ATOM 646 O O . MET A 1 90 ? -13.969 -2.272 -6.025 1.00 97.88 90 MET A O 1
ATOM 650 N N . GLY A 1 91 ? -12.447 -3.377 -7.222 1.00 97.12 91 GLY A N 1
ATOM 651 C CA . GLY A 1 91 ? -13.197 -4.625 -7.343 1.00 97.12 91 GLY A CA 1
ATOM 652 C C . GLY A 1 91 ? -13.389 -5.371 -6.017 1.00 97.12 91 GLY A C 1
ATOM 653 O O . GLY A 1 91 ? -14.347 -6.139 -5.881 1.00 97.12 91 GLY A O 1
ATOM 654 N N . ILE A 1 92 ? -12.535 -5.134 -5.018 1.00 97.31 92 ILE A N 1
ATOM 655 C CA . ILE A 1 92 ? -12.551 -5.851 -3.741 1.00 97.31 92 ILE A CA 1
ATOM 656 C C . ILE A 1 92 ? -13.789 -5.453 -2.929 1.00 97.31 92 ILE A C 1
ATOM 658 O O . ILE A 1 92 ? -13.985 -4.295 -2.568 1.00 97.31 92 ILE A O 1
ATOM 662 N N . LYS A 1 93 ? -14.605 -6.447 -2.545 1.00 96.44 93 LYS A N 1
ATOM 663 C CA . LYS A 1 93 ? -15.864 -6.247 -1.794 1.00 96.44 93 LYS A CA 1
ATOM 664 C C . LYS A 1 93 ? -15.702 -5.392 -0.534 1.00 96.44 93 LYS A C 1
ATOM 666 O O . LYS A 1 93 ? -16.618 -4.660 -0.182 1.00 96.44 93 LYS A O 1
ATOM 671 N N . LEU A 1 94 ? -14.569 -5.509 0.158 1.00 95.25 94 LEU A N 1
ATOM 672 C CA . LEU A 1 94 ? -14.296 -4.723 1.360 1.00 95.25 94 LEU A CA 1
ATOM 673 C C . LEU A 1 94 ? -14.102 -3.232 1.044 1.00 95.25 94 LEU A C 1
ATOM 675 O O . LEU A 1 94 ? -14.674 -2.415 1.751 1.00 95.25 94 LEU A O 1
ATOM 679 N N . VAL A 1 95 ? -13.371 -2.906 -0.028 1.00 96.50 95 VAL A N 1
ATOM 680 C CA . VAL A 1 95 ? -13.155 -1.525 -0.496 1.00 96.50 95 VAL A CA 1
ATOM 681 C C . VAL A 1 95 ? -14.476 -0.911 -0.957 1.00 96.50 95 VAL A C 1
ATOM 683 O O . VAL A 1 95 ? -14.845 0.178 -0.537 1.00 96.50 95 VAL A O 1
ATOM 686 N N . LYS A 1 96 ? -15.278 -1.665 -1.722 1.00 95.00 96 LYS A N 1
ATOM 687 C CA . LYS A 1 96 ? -16.627 -1.217 -2.113 1.00 95.00 96 LYS A CA 1
ATOM 688 C C . LYS A 1 96 ? -17.514 -0.916 -0.905 1.00 95.00 96 LYS A C 1
ATOM 690 O O . LYS A 1 96 ? -18.261 0.052 -0.914 1.00 95.00 96 LYS A O 1
ATOM 695 N N . LYS A 1 97 ? -17.448 -1.755 0.134 1.00 95.38 97 LYS A N 1
ATOM 696 C CA . LYS A 1 97 ? -18.250 -1.590 1.354 1.00 95.38 97 LYS A CA 1
ATOM 697 C C . LYS A 1 97 ? -17.774 -0.455 2.256 1.00 95.38 97 LYS A C 1
ATOM 699 O O . LYS A 1 97 ? -18.586 0.034 3.031 1.00 95.38 97 LYS A O 1
ATOM 704 N N . SER A 1 98 ? -16.497 -0.080 2.206 1.00 94.12 98 SER A N 1
ATOM 705 C CA . SER A 1 98 ? -15.992 1.056 2.980 1.00 94.12 98 SER A CA 1
ATOM 706 C C . SER A 1 98 ? -16.347 2.401 2.355 1.00 94.12 98 SER A C 1
ATOM 708 O O . SER A 1 98 ? -16.236 3.407 3.043 1.00 94.12 98 SER A O 1
ATOM 710 N N . GLY A 1 99 ? -16.771 2.426 1.085 1.00 94.69 99 GLY A N 1
ATOM 711 C CA . GLY A 1 99 ? -17.089 3.664 0.371 1.00 94.69 99 GLY A CA 1
ATOM 712 C C . GLY A 1 99 ? -15.857 4.489 -0.008 1.00 94.69 99 GLY A C 1
ATOM 713 O O . GLY A 1 99 ? -16.008 5.648 -0.373 1.00 94.69 99 GLY A O 1
ATOM 714 N N . MET A 1 100 ? -14.658 3.901 0.078 1.00 95.81 100 MET A N 1
ATOM 715 C CA . MET A 1 100 ? -13.413 4.569 -0.299 1.00 95.81 100 MET A CA 1
ATOM 716 C C . MET A 1 100 ? -13.385 4.869 -1.795 1.00 95.81 100 MET A C 1
ATOM 718 O O . MET A 1 100 ? -13.763 4.028 -2.615 1.00 95.81 100 MET A O 1
ATOM 722 N N . SER A 1 101 ? -12.869 6.041 -2.140 1.00 97.31 101 SER A N 1
ATOM 723 C CA . SER A 1 101 ? -12.387 6.353 -3.482 1.00 97.31 101 SER A CA 1
ATOM 724 C C . SER A 1 101 ? -11.161 5.505 -3.847 1.00 97.31 101 SER A C 1
ATOM 726 O O . SER A 1 101 ? -10.519 4.889 -2.991 1.00 97.31 101 SER A O 1
ATOM 728 N N . GLU A 1 102 ? -10.814 5.483 -5.135 1.00 97.31 102 GLU A N 1
ATOM 729 C CA . GLU A 1 102 ? -9.601 4.804 -5.605 1.00 97.31 102 GLU A CA 1
ATOM 730 C C . GLU A 1 102 ? -8.341 5.356 -4.921 1.00 97.31 102 GLU A C 1
ATOM 732 O O . GLU A 1 102 ? -7.490 4.582 -4.487 1.00 97.31 102 GLU A O 1
ATOM 737 N N . ASP A 1 103 ? -8.258 6.673 -4.735 1.00 96.62 103 ASP A N 1
ATOM 738 C CA . ASP A 1 103 ? -7.097 7.333 -4.131 1.00 96.62 103 ASP A CA 1
ATOM 739 C C . ASP A 1 103 ? -6.951 6.989 -2.650 1.00 96.62 103 ASP A C 1
ATOM 741 O O . ASP A 1 103 ? -5.850 6.684 -2.190 1.00 96.62 103 ASP A O 1
ATOM 745 N N . GLU A 1 104 ? -8.060 6.944 -1.912 1.00 96.94 104 GLU A N 1
ATOM 746 C CA . GLU A 1 104 ? -8.065 6.496 -0.518 1.00 96.94 104 GLU A CA 1
ATOM 747 C C . GLU A 1 104 ? -7.679 5.021 -0.395 1.00 96.94 104 GLU A C 1
ATOM 749 O O . GLU A 1 104 ? -6.938 4.651 0.517 1.00 96.94 104 GLU A O 1
ATOM 754 N N . ALA A 1 105 ? -8.135 4.171 -1.319 1.00 98.06 105 ALA A N 1
ATOM 755 C CA . ALA A 1 105 ? -7.788 2.754 -1.326 1.00 98.06 105 ALA A CA 1
ATOM 756 C C . ALA A 1 105 ? -6.296 2.532 -1.630 1.00 98.06 105 ALA A C 1
ATOM 758 O O . ALA A 1 105 ? -5.647 1.701 -0.993 1.00 98.06 105 ALA A O 1
ATOM 759 N N . ILE A 1 106 ? -5.729 3.291 -2.569 1.00 97.88 106 ILE A N 1
ATOM 760 C CA . ILE A 1 106 ? -4.296 3.250 -2.885 1.00 97.88 106 ILE A CA 1
ATOM 761 C C . ILE A 1 106 ? -3.470 3.792 -1.714 1.00 97.88 106 ILE A C 1
ATOM 763 O O . ILE A 1 106 ? -2.482 3.163 -1.328 1.00 97.88 106 ILE A O 1
ATOM 767 N N . ASN A 1 107 ? -3.895 4.901 -1.105 1.00 96.50 107 ASN A N 1
ATOM 768 C CA . ASN A 1 107 ? -3.254 5.441 0.091 1.00 96.50 107 ASN A CA 1
ATOM 769 C C . ASN A 1 107 ? -3.283 4.430 1.247 1.00 96.50 107 ASN A C 1
ATOM 771 O O . ASN A 1 107 ? -2.277 4.219 1.910 1.00 96.50 107 ASN A O 1
ATOM 775 N N . ALA A 1 108 ? -4.390 3.710 1.442 1.00 97.12 108 ALA A N 1
ATOM 776 C CA . ALA A 1 108 ? -4.471 2.667 2.460 1.00 97.12 108 ALA A CA 1
ATOM 777 C C . ALA A 1 108 ? -3.407 1.567 2.268 1.00 97.12 108 ALA A C 1
ATOM 779 O O . ALA A 1 108 ? -2.807 1.111 3.244 1.00 97.12 108 ALA A O 1
ATOM 780 N N . VAL A 1 109 ? -3.139 1.146 1.023 1.00 97.38 109 VAL A N 1
ATOM 781 C CA . VAL A 1 109 ? -2.058 0.186 0.716 1.00 97.38 109 VAL A CA 1
ATOM 782 C C . VAL A 1 109 ? -0.692 0.778 1.025 1.00 97.38 109 VAL A C 1
ATOM 784 O O . VAL A 1 109 ? 0.130 0.096 1.634 1.00 97.38 109 VAL A O 1
ATOM 787 N N . TRP A 1 110 ? -0.461 2.028 0.619 1.00 97.31 110 TRP A N 1
ATOM 788 C CA . TRP A 1 110 ? 0.763 2.758 0.934 1.00 97.31 110 TRP A CA 1
ATOM 789 C C . TRP A 1 110 ? 1.004 2.793 2.446 1.00 97.31 110 TRP A C 1
ATOM 791 O O . TRP A 1 110 ? 2.032 2.306 2.903 1.00 97.31 110 TRP A O 1
ATOM 801 N N . THR A 1 111 ? 0.021 3.242 3.234 1.00 96.25 111 THR A N 1
ATOM 802 C CA . THR A 1 111 ? 0.105 3.288 4.701 1.00 96.25 111 THR A CA 1
ATOM 803 C C . THR A 1 111 ? 0.436 1.922 5.299 1.00 96.25 111 THR A C 1
ATOM 805 O O . THR A 1 111 ? 1.332 1.824 6.136 1.00 96.25 111 THR A O 1
ATOM 808 N N . TYR A 1 112 ? -0.242 0.855 4.861 1.00 97.50 112 TYR A N 1
ATOM 809 C CA . TYR A 1 112 ? 0.044 -0.503 5.332 1.00 97.50 112 TYR A CA 1
ATOM 810 C C . TYR A 1 112 ? 1.489 -0.924 5.036 1.00 97.50 112 TYR A C 1
ATOM 812 O O . TYR A 1 112 ? 2.178 -1.408 5.934 1.00 97.50 112 TYR A O 1
ATOM 820 N N . LEU A 1 113 ? 1.958 -0.730 3.801 1.00 97.31 113 LEU A N 1
ATOM 821 C CA . LEU A 1 113 ? 3.313 -1.102 3.395 1.00 97.31 113 LEU A CA 1
ATOM 822 C C . LEU A 1 113 ? 4.373 -0.279 4.129 1.00 97.31 113 LEU A C 1
ATOM 824 O O . LEU A 1 113 ? 5.351 -0.861 4.591 1.00 97.31 113 LEU A O 1
ATOM 828 N N . SER A 1 114 ? 4.173 1.030 4.292 1.00 95.94 114 SER A N 1
ATOM 829 C CA . SER A 1 114 ? 5.101 1.898 5.024 1.00 95.94 114 SER A CA 1
ATOM 830 C C . SER A 1 114 ? 5.199 1.477 6.489 1.00 95.94 114 SER A C 1
ATOM 832 O O . SER A 1 114 ? 6.294 1.174 6.962 1.00 95.94 114 SER A O 1
ATOM 834 N N . CYS A 1 115 ? 4.061 1.304 7.172 1.00 95.62 115 CYS A N 1
ATOM 835 C CA . CYS A 1 115 ? 4.021 0.806 8.548 1.00 95.62 115 CYS A CA 1
ATOM 836 C C . CYS A 1 115 ? 4.692 -0.560 8.721 1.00 95.62 115 CYS A C 1
ATOM 838 O O . CYS A 1 115 ? 5.397 -0.796 9.705 1.00 95.62 115 CYS A O 1
ATOM 840 N N . LEU A 1 116 ? 4.462 -1.474 7.776 1.00 96.69 116 LEU A N 1
ATOM 841 C CA . LEU A 1 116 ? 5.078 -2.796 7.786 1.00 96.69 116 LEU A CA 1
ATOM 842 C C . LEU A 1 116 ? 6.592 -2.700 7.557 1.00 96.69 116 LEU A C 1
ATOM 844 O O . LEU A 1 116 ? 7.356 -3.396 8.221 1.00 96.69 116 LEU A O 1
ATOM 848 N N . SER A 1 117 ? 7.032 -1.817 6.658 1.00 95.56 117 SER A N 1
ATOM 849 C CA . SER A 1 117 ? 8.448 -1.605 6.335 1.00 95.56 117 SER A CA 1
ATOM 850 C C . SER A 1 117 ? 9.251 -0.986 7.486 1.00 95.56 117 SER A C 1
ATOM 852 O O . SER A 1 117 ? 10.453 -1.229 7.591 1.00 95.56 117 SER A O 1
ATOM 854 N N . GLU A 1 118 ? 8.579 -0.228 8.358 1.00 94.62 118 GLU A N 1
ATOM 855 C CA . GLU A 1 118 ? 9.122 0.356 9.590 1.00 94.62 118 GLU A CA 1
ATOM 856 C C . GLU A 1 118 ? 9.085 -0.619 10.781 1.00 94.62 118 GLU A C 1
ATOM 858 O O . GLU A 1 118 ? 9.581 -0.296 11.857 1.00 94.62 118 GLU A O 1
ATOM 863 N N . GLY A 1 119 ? 8.477 -1.801 10.629 1.00 95.25 119 GLY A N 1
ATOM 864 C CA . GLY A 1 119 ? 8.317 -2.773 11.717 1.00 95.25 119 GLY A CA 1
ATOM 865 C C . GLY A 1 119 ? 7.296 -2.372 12.788 1.00 95.25 119 GLY A C 1
ATOM 866 O O . GLY A 1 119 ? 7.197 -3.042 13.815 1.00 95.25 119 GLY A O 1
ATOM 867 N N . LYS A 1 120 ? 6.512 -1.312 12.556 1.00 95.25 120 LYS A N 1
ATOM 868 C CA . LYS A 1 120 ? 5.503 -0.809 13.503 1.00 95.25 120 LYS A CA 1
ATOM 869 C C . LYS A 1 120 ? 4.283 -1.711 13.609 1.00 95.25 120 LYS A C 1
ATOM 871 O O . LYS A 1 120 ? 3.688 -1.829 14.679 1.00 95.25 120 LYS A O 1
ATOM 876 N N . ILE A 1 121 ? 3.919 -2.375 12.514 1.00 96.56 121 ILE A N 1
ATOM 877 C CA . ILE A 1 121 ? 2.814 -3.337 12.472 1.00 96.56 121 ILE A CA 1
ATOM 878 C C . ILE A 1 121 ? 3.312 -4.700 11.974 1.00 96.56 121 ILE A C 1
ATOM 880 O O . ILE A 1 121 ? 4.215 -4.765 11.138 1.00 96.56 121 ILE A O 1
ATOM 884 N N . PRO A 1 122 ? 2.720 -5.817 12.431 1.00 96.50 122 PRO A N 1
ATOM 885 C CA . PRO A 1 122 ? 3.008 -7.130 11.870 1.00 96.50 122 PRO A CA 1
ATOM 886 C C . PRO A 1 122 ? 2.317 -7.310 10.509 1.00 96.50 122 PRO A C 1
ATOM 888 O O . PRO A 1 122 ? 1.269 -6.723 10.253 1.00 96.50 122 PRO A O 1
ATOM 891 N N . ALA A 1 123 ? 2.810 -8.234 9.675 1.00 93.81 123 ALA A N 1
ATOM 892 C CA . ALA A 1 123 ? 2.196 -8.540 8.373 1.00 93.81 123 ALA A CA 1
ATOM 893 C C . ALA A 1 123 ? 0.700 -8.913 8.473 1.00 93.81 123 ALA A C 1
ATOM 895 O O . ALA A 1 123 ? -0.088 -8.608 7.580 1.00 93.81 123 ALA A O 1
ATOM 896 N N . LYS A 1 124 ? 0.291 -9.547 9.582 1.00 94.94 124 LYS A N 1
ATOM 897 C CA . LYS A 1 124 ? -1.102 -9.921 9.867 1.00 94.94 124 LYS A CA 1
ATOM 898 C C . LYS A 1 124 ? -1.714 -8.993 10.916 1.00 94.94 124 LYS A C 1
ATOM 900 O O . LYS A 1 124 ? -1.547 -9.220 12.118 1.00 94.94 124 LYS A O 1
ATOM 905 N N . VAL A 1 125 ? -2.491 -8.016 10.455 1.00 96.44 125 VAL A N 1
ATOM 906 C CA . VAL A 1 125 ? -3.200 -7.043 11.300 1.00 96.44 125 VAL A CA 1
ATOM 907 C C . VAL A 1 125 ? -4.674 -7.397 11.522 1.00 96.44 125 VAL A C 1
ATOM 909 O O . VAL A 1 125 ? -5.298 -8.138 10.757 1.00 96.44 125 VAL A O 1
ATOM 912 N N . LYS A 1 126 ? -5.240 -6.849 12.594 1.00 96.19 126 LYS A N 1
ATOM 913 C CA . LYS A 1 126 ? -6.659 -6.872 12.948 1.00 96.19 126 LYS A CA 1
ATOM 914 C C . LYS A 1 126 ? -7.201 -5.446 12.901 1.00 96.19 126 LYS A C 1
ATOM 916 O O . LYS A 1 126 ? -6.506 -4.502 13.254 1.00 96.19 126 LYS A O 1
ATOM 921 N N . LYS A 1 127 ? -8.459 -5.296 12.504 1.00 94.88 127 LYS A N 1
ATOM 922 C CA . LYS A 1 127 ? -9.163 -4.015 12.591 1.00 94.88 127 LYS A CA 1
ATOM 923 C C . LYS A 1 127 ? -9.366 -3.647 14.070 1.00 94.88 127 LYS A C 1
ATOM 925 O O . LYS A 1 127 ? -9.881 -4.494 14.805 1.00 94.88 127 LYS A O 1
ATOM 930 N N . LYS A 1 128 ? -9.000 -2.428 14.487 1.00 90.94 128 LYS A N 1
ATOM 931 C CA . LYS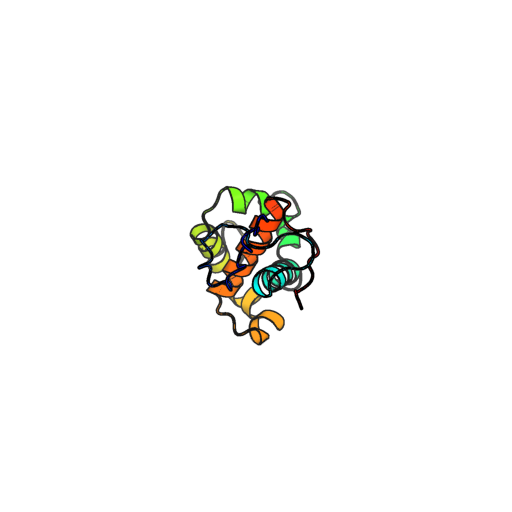 A 1 128 ? -9.409 -1.850 15.781 1.00 90.94 128 LYS A CA 1
ATOM 932 C C . LYS A 1 128 ? -10.940 -1.889 15.882 1.00 90.94 128 LYS A C 1
ATOM 934 O O . LYS A 1 128 ? -11.634 -1.739 14.868 1.00 90.94 128 LYS A O 1
ATOM 939 N N . LYS A 1 129 ? -11.434 -2.212 17.076 1.00 77.69 129 LYS A N 1
ATOM 940 C CA . LYS A 1 129 ? -12.870 -2.286 17.363 1.00 77.69 129 LYS A CA 1
ATOM 941 C C . LYS A 1 129 ? -13.486 -0.901 17.435 1.00 77.69 129 LYS A C 1
ATOM 943 O O . LYS A 1 129 ? -12.785 0.011 17.918 1.00 77.69 129 LYS A O 1
#

pLDDT: mean 87.73, std 18.11, range [39.19, 98.31]

Secondary structure (DSSP, 8-state):
-----------------TT-----SSEE-HHHHHHHHHHHHGGGT-THHHHSSTTSPPHHHHTTTS-HHHHHHHHHH-BTTBPP-HHHHHTSHHHHHHT--HHHHHHHHHHHHHHHHTTSS-SS-EE--

Foldseek 3Di:
DDDDDDDDPDDDPPPPDFLDQPAFEFAGAPLLVLLLVLQCQQVHGGPCVQQVDPPHDNLLVVLVPDGLVRQLCCCQPPDDPGDNRLVSQCVDPSVVVVVDDSSSSSSSNSSNSSCVSVVRYPSRHDYHD

Radius of gyration: 16.56 Å; chains: 1; bounding box: 31×32×65 Å